Protein AF-A0A833HNW6-F1 (afdb_monomer_lite)

Organism: NCBI:txid1482731

Secondary structure (DSSP, 8-state):
--PPP----TT----------SB-TTSPBPPSSEEEEEEEPPP--SS----TTSEEEEEEE-

Radius of gyration: 15.27 Å; chains: 1; bounding box: 36×20×40 Å

Foldseek 3Di:
DDDDDDDADVPGDDDDDDDDPCADPVRDRDDWDKDKDKFADDDPDPDDDDRPPRIDIDIDTD

Sequence (62 aa):
MALQYKEIEAGAEMAWSDTWDKTDKEGNIVKEGKYQAEISIIIMNTGEVDTEDFNTIIEFEL

Structure (mmCIF, N/CA/C/O backbone):
data_AF-A0A833HNW6-F1
#
_entry.id   AF-A0A833HNW6-F1
#
loop_
_atom_site.group_PDB
_atom_site.id
_atom_site.type_symbol
_atom_site.label_atom_id
_atom_site.label_alt_id
_atom_site.label_comp_id
_atom_site.label_asym_id
_atom_site.label_entity_id
_atom_site.label_seq_id
_atom_site.pdbx_PDB_ins_code
_atom_site.Cartn_x
_atom_site.Cartn_y
_atom_site.Cartn_z
_atom_site.occupancy
_atom_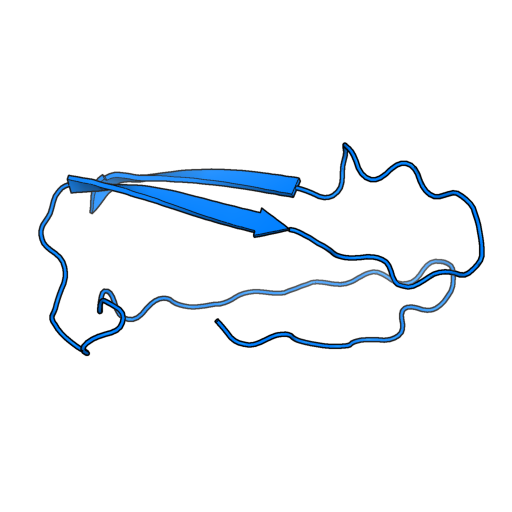site.B_iso_or_equiv
_atom_site.auth_seq_id
_atom_site.auth_comp_id
_atom_site.auth_asym_id
_atom_site.auth_atom_id
_atom_site.pdbx_PDB_model_num
ATOM 1 N N . MET A 1 1 ? 5.569 -5.245 8.257 1.00 59.62 1 MET A N 1
ATOM 2 C CA . MET A 1 1 ? 6.269 -4.707 7.070 1.00 59.62 1 MET A CA 1
ATOM 3 C C . MET A 1 1 ? 7.241 -5.762 6.589 1.00 59.62 1 MET A C 1
ATOM 5 O O . MET A 1 1 ? 8.180 -6.069 7.314 1.00 59.62 1 MET A O 1
ATOM 9 N N . ALA A 1 2 ? 6.989 -6.340 5.422 1.00 66.69 2 ALA A N 1
ATOM 10 C CA . ALA A 1 2 ? 7.941 -7.204 4.739 1.00 66.69 2 ALA A CA 1
ATOM 11 C C . ALA A 1 2 ? 8.377 -6.481 3.461 1.00 66.69 2 ALA A C 1
ATOM 13 O O . ALA A 1 2 ? 7.526 -6.057 2.685 1.00 66.69 2 ALA A O 1
ATOM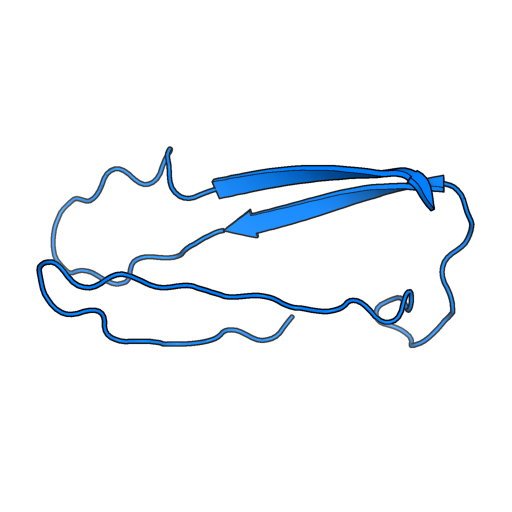 14 N N . LEU A 1 3 ? 9.684 -6.296 3.272 1.00 71.06 3 LEU A N 1
ATOM 15 C CA . LEU A 1 3 ? 10.226 -5.776 2.018 1.00 71.06 3 LEU A CA 1
ATOM 16 C C . LEU A 1 3 ? 10.314 -6.935 1.025 1.00 71.06 3 LEU A C 1
ATOM 18 O O . LEU A 1 3 ? 10.929 -7.956 1.332 1.00 71.06 3 LEU A O 1
ATOM 22 N N . GLN A 1 4 ? 9.694 -6.774 -0.142 1.00 76.38 4 GLN A N 1
ATOM 23 C CA . GLN A 1 4 ? 9.790 -7.728 -1.242 1.00 76.38 4 GLN A CA 1
ATOM 24 C C . GLN A 1 4 ? 10.731 -7.164 -2.302 1.00 76.38 4 GLN A C 1
ATOM 26 O O . GLN A 1 4 ? 10.514 -6.065 -2.807 1.00 76.38 4 GLN A O 1
ATOM 31 N N . TYR A 1 5 ? 11.775 -7.920 -2.634 1.00 79.19 5 TYR A N 1
ATOM 32 C CA . TYR A 1 5 ? 12.744 -7.550 -3.662 1.00 79.19 5 TYR A CA 1
ATOM 33 C C . TYR A 1 5 ? 12.447 -8.317 -4.942 1.00 79.19 5 TYR A C 1
ATOM 35 O O . TYR A 1 5 ? 12.320 -9.543 -4.918 1.00 79.19 5 TYR A O 1
ATOM 43 N N . LYS A 1 6 ? 12.348 -7.604 -6.062 1.00 79.19 6 LYS A N 1
ATOM 44 C CA . LYS A 1 6 ? 12.111 -8.207 -7.370 1.00 79.19 6 LYS A CA 1
ATOM 45 C C . LYS A 1 6 ? 12.868 -7.444 -8.450 1.00 79.19 6 LYS A C 1
ATOM 47 O O . LYS A 1 6 ? 12.824 -6.219 -8.486 1.00 79.19 6 LYS A O 1
ATOM 52 N N . GLU A 1 7 ? 13.534 -8.187 -9.323 1.00 84.00 7 GLU A N 1
ATOM 53 C CA . GLU A 1 7 ? 14.106 -7.664 -10.561 1.00 84.00 7 GLU A CA 1
ATOM 54 C C . GLU A 1 7 ? 13.018 -7.637 -11.642 1.00 84.00 7 GLU A C 1
ATOM 56 O O . GLU A 1 7 ? 12.246 -8.593 -11.783 1.00 84.00 7 GLU A O 1
ATOM 61 N N . ILE A 1 8 ? 12.908 -6.516 -12.354 1.00 82.56 8 ILE A N 1
ATOM 62 C CA . ILE A 1 8 ? 11.909 -6.304 -13.403 1.00 82.56 8 ILE A CA 1
ATOM 63 C C . ILE A 1 8 ? 12.656 -6.027 -14.704 1.00 82.56 8 ILE A C 1
ATOM 65 O O . ILE A 1 8 ? 13.386 -5.045 -14.813 1.00 82.56 8 ILE A O 1
ATOM 69 N N . GLU A 1 9 ? 12.455 -6.906 -15.681 1.00 86.19 9 GLU A N 1
ATOM 70 C CA . GLU A 1 9 ? 13.003 -6.764 -17.029 1.00 86.19 9 GLU A CA 1
ATOM 71 C C . GLU A 1 9 ? 12.336 -5.611 -17.792 1.00 86.19 9 GLU A C 1
ATOM 73 O O . GLU A 1 9 ? 11.195 -5.224 -17.522 1.00 86.19 9 GLU A O 1
ATOM 78 N N . ALA A 1 10 ? 13.022 -5.081 -18.804 1.00 83.00 10 ALA A N 1
ATOM 79 C CA . ALA A 1 10 ? 12.469 -4.023 -19.642 1.00 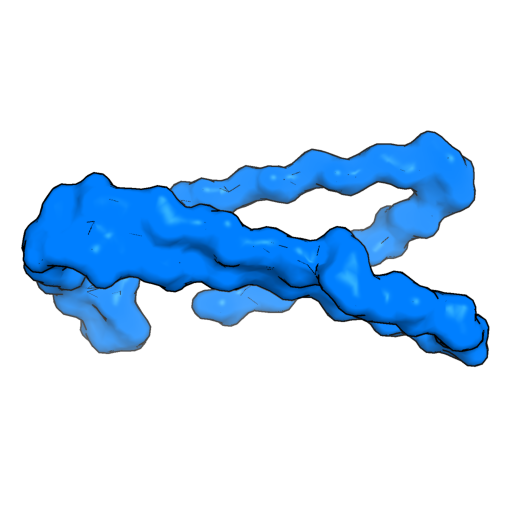83.00 10 ALA A CA 1
ATOM 80 C C . ALA A 1 10 ? 11.168 -4.475 -20.336 1.00 83.00 10 ALA A C 1
ATOM 82 O O . ALA A 1 10 ? 11.132 -5.494 -21.024 1.00 83.00 10 ALA A O 1
ATOM 83 N N . GLY A 1 11 ? 10.098 -3.692 -20.168 1.00 86.50 11 GLY A N 1
ATOM 84 C CA . GLY A 1 11 ? 8.772 -4.009 -20.708 1.00 86.50 11 GLY A CA 1
ATOM 85 C C . GLY A 1 11 ? 7.987 -5.055 -19.907 1.00 86.50 11 GLY A C 1
ATOM 86 O O . GLY A 1 11 ? 6.892 -5.422 -20.327 1.00 86.50 11 GLY A O 1
ATOM 87 N N . ALA A 1 12 ? 8.514 -5.533 -18.776 1.00 86.12 12 ALA A N 1
ATOM 88 C CA . ALA A 1 12 ? 7.776 -6.400 -17.868 1.00 86.12 12 ALA A CA 1
ATOM 89 C C . ALA A 1 12 ? 6.880 -5.593 -16.918 1.00 86.12 12 ALA A C 1
ATOM 91 O O . ALA A 1 12 ? 7.169 -4.453 -16.557 1.00 86.12 12 ALA A O 1
ATOM 92 N N . GLU A 1 13 ? 5.803 -6.233 -16.472 1.00 85.38 13 GLU A N 1
ATOM 93 C CA . GLU A 1 13 ? 4.870 -5.682 -15.496 1.00 85.38 13 GLU A CA 1
ATOM 94 C C . GLU A 1 13 ? 5.018 -6.399 -14.151 1.00 85.38 13 GLU A C 1
ATOM 96 O O . GLU A 1 13 ? 5.349 -7.589 -14.070 1.00 85.38 13 GLU A O 1
ATOM 101 N N . MET A 1 14 ? 4.741 -5.677 -13.067 1.00 84.62 14 MET A N 1
ATOM 102 C CA . MET A 1 14 ? 4.659 -6.245 -11.729 1.00 84.62 14 MET A CA 1
ATOM 103 C C . MET A 1 14 ? 3.268 -6.006 -11.153 1.00 84.62 14 MET A C 1
ATOM 105 O O . MET A 1 14 ? 2.814 -4.873 -11.057 1.00 84.62 14 MET A O 1
ATOM 109 N N . ALA A 1 15 ? 2.634 -7.089 -10.709 1.00 86.38 15 ALA A N 1
ATOM 110 C CA . ALA A 1 15 ? 1.442 -7.049 -9.877 1.00 86.38 15 ALA A CA 1
ATOM 111 C C . ALA A 1 15 ? 1.789 -7.571 -8.478 1.00 86.38 15 ALA A C 1
ATOM 113 O O . ALA A 1 15 ? 2.516 -8.560 -8.339 1.00 86.38 15 ALA A O 1
ATOM 114 N N . TRP A 1 16 ? 1.267 -6.908 -7.450 1.00 83.81 16 TRP A N 1
ATOM 115 C CA . TRP A 1 16 ? 1.419 -7.296 -6.052 1.00 83.81 16 TRP A CA 1
ATOM 116 C C . TRP A 1 16 ? 0.108 -7.052 -5.305 1.00 83.81 16 TRP A C 1
ATOM 118 O O . TRP A 1 16 ? -0.619 -6.106 -5.601 1.00 83.81 16 TRP A O 1
ATOM 128 N N . SER A 1 17 ? -0.186 -7.921 -4.344 1.00 87.50 17 SER A N 1
ATOM 129 C CA . SER A 1 17 ? -1.349 -7.825 -3.469 1.00 87.50 17 SER A CA 1
ATOM 130 C C . SER A 1 17 ? -0.988 -8.360 -2.094 1.00 87.50 17 SER A C 1
ATOM 132 O O . SER A 1 17 ? -0.264 -9.354 -2.002 1.00 87.50 17 SER A O 1
ATOM 134 N N . ASP A 1 18 ? -1.555 -7.768 -1.051 1.00 87.69 18 ASP A N 1
ATOM 135 C CA . ASP A 1 18 ? -1.403 -8.235 0.323 1.00 87.69 18 ASP A CA 1
ATOM 136 C C . ASP A 1 18 ? -2.734 -8.152 1.068 1.00 87.69 18 ASP A C 1
ATOM 138 O O . ASP A 1 18 ? -3.644 -7.421 0.672 1.00 87.69 18 ASP A O 1
ATOM 142 N N . THR A 1 19 ? -2.868 -8.949 2.123 1.00 90.69 19 THR A N 1
ATOM 143 C CA . THR A 1 19 ? -4.052 -8.975 2.983 1.00 90.69 19 THR A CA 1
ATOM 144 C C . THR A 1 19 ? -3.636 -8.654 4.403 1.00 90.69 19 THR A C 1
ATOM 146 O O . THR A 1 19 ? -2.891 -9.401 5.031 1.00 90.69 19 THR A O 1
ATOM 149 N N . TRP A 1 20 ? -4.168 -7.556 4.929 1.00 91.31 20 TRP A N 1
ATOM 150 C CA . TRP A 1 20 ? -3.990 -7.213 6.329 1.00 91.31 20 TRP A CA 1
ATOM 151 C C . TRP A 1 20 ? -4.975 -7.992 7.206 1.00 91.31 20 TRP A C 1
ATOM 153 O O . TRP A 1 20 ? -6.178 -8.023 6.947 1.00 91.31 20 TRP A O 1
ATOM 163 N N . ASP A 1 21 ? -4.465 -8.593 8.274 1.00 92.81 21 ASP A N 1
ATOM 164 C CA . ASP A 1 21 ? -5.223 -9.386 9.246 1.00 92.81 21 ASP A CA 1
ATOM 165 C C . ASP A 1 21 ? -5.958 -8.540 10.303 1.00 92.81 21 ASP A C 1
ATOM 167 O O . ASP A 1 21 ? -6.554 -9.092 11.228 1.00 92.81 21 ASP A O 1
ATOM 171 N N . LYS A 1 22 ? -5.952 -7.206 10.152 1.00 92.94 22 LYS A N 1
ATOM 172 C CA . LYS A 1 22 ? -6.542 -6.234 11.088 1.00 92.94 22 LYS A CA 1
ATOM 173 C C . LYS A 1 22 ? -5.876 -6.245 12.467 1.00 92.94 22 LYS A C 1
ATOM 175 O O . LYS A 1 22 ? -6.508 -5.864 13.453 1.00 92.94 22 LYS A O 1
ATOM 180 N N . THR A 1 23 ? -4.613 -6.662 12.550 1.00 94.25 23 THR A N 1
ATOM 181 C CA . THR A 1 23 ? -3.823 -6.568 13.780 1.00 94.25 23 THR A CA 1
ATOM 182 C C . THR A 1 23 ? -2.800 -5.439 13.720 1.00 94.25 23 THR A C 1
ATOM 184 O O . THR A 1 23 ? -2.291 -5.075 12.654 1.00 94.25 23 THR A O 1
ATOM 187 N N . ASP A 1 24 ? -2.518 -4.841 14.873 1.00 92.81 24 ASP A N 1
ATOM 188 C CA . ASP A 1 24 ? -1.405 -3.914 15.034 1.00 92.81 24 ASP A CA 1
ATOM 189 C C . ASP A 1 24 ? -0.062 -4.654 15.191 1.00 92.81 24 ASP A C 1
ATOM 191 O O . ASP A 1 24 ? 0.031 -5.880 15.153 1.00 92.81 24 ASP A O 1
ATOM 195 N N . LYS A 1 25 ? 1.021 -3.893 15.376 1.00 91.12 25 LYS A N 1
ATOM 196 C CA . LYS A 1 25 ? 2.378 -4.447 15.514 1.00 91.12 25 LYS A CA 1
ATOM 197 C C . LYS A 1 25 ? 2.575 -5.291 16.780 1.00 91.12 25 LYS A C 1
ATOM 199 O O . LYS A 1 25 ? 3.558 -6.025 16.849 1.00 91.12 25 LYS A O 1
ATOM 204 N N . GLU A 1 26 ? 1.696 -5.161 17.768 1.00 94.12 26 GLU A N 1
ATOM 205 C CA . GLU A 1 26 ? 1.718 -5.931 19.013 1.00 94.12 26 GLU A CA 1
ATOM 206 C C . GLU A 1 26 ? 0.824 -7.182 18.924 1.00 94.12 26 GLU A C 1
ATOM 208 O O . GLU A 1 26 ? 0.820 -8.001 19.842 1.00 94.12 26 GLU A O 1
ATOM 213 N N . GLY A 1 27 ? 0.107 -7.363 17.807 1.00 93.94 27 GLY A N 1
ATOM 214 C CA . GLY A 1 27 ? -0.809 -8.477 17.570 1.00 93.94 27 GLY A CA 1
ATOM 215 C C . GLY A 1 27 ? -2.220 -8.242 18.111 1.00 93.94 27 GLY A C 1
ATOM 216 O O . GLY A 1 27 ? -3.011 -9.186 18.168 1.00 93.94 27 GLY A O 1
ATOM 217 N N . ASN A 1 28 ? -2.566 -7.013 18.512 1.00 95.75 28 ASN A N 1
ATOM 218 C CA . ASN A 1 28 ? -3.920 -6.692 18.962 1.00 95.75 28 ASN A CA 1
ATOM 219 C C . ASN A 1 28 ? -4.823 -6.386 17.767 1.00 95.75 28 ASN A C 1
ATOM 221 O O . ASN A 1 28 ? -4.412 -5.709 16.827 1.00 95.75 28 ASN A O 1
ATOM 225 N N . ILE A 1 29 ? -6.084 -6.818 17.833 1.00 95.50 29 ILE A N 1
ATOM 226 C CA . ILE A 1 29 ? -7.096 -6.443 16.839 1.00 95.50 29 ILE A CA 1
ATOM 227 C C . ILE A 1 29 ? -7.360 -4.939 16.922 1.00 95.50 29 ILE A C 1
ATOM 229 O O . ILE A 1 29 ? -7.659 -4.403 17.995 1.00 95.50 29 ILE A O 1
ATOM 233 N N . VAL A 1 30 ? -7.270 -4.264 15.779 1.00 95.00 30 VAL A N 1
ATOM 234 C CA . VAL A 1 30 ? -7.553 -2.832 15.680 1.00 95.00 30 VAL A CA 1
ATOM 235 C C . VAL A 1 30 ? -9.055 -2.554 15.796 1.00 95.00 30 VAL A C 1
ATOM 237 O O . VAL A 1 30 ? -9.895 -3.417 15.546 1.00 95.00 30 VAL A O 1
ATOM 240 N N . LYS A 1 31 ? -9.410 -1.328 16.181 1.00 95.38 31 LYS A N 1
ATOM 241 C CA . LYS A 1 31 ? -10.812 -0.908 16.329 1.00 95.38 31 LYS A CA 1
ATOM 242 C C . LYS A 1 31 ? -11.411 -0.471 14.990 1.00 95.38 31 LYS A C 1
ATOM 244 O O . LYS A 1 31 ? -10.680 -0.195 14.047 1.00 95.38 31 LYS A O 1
ATOM 249 N N . GLU A 1 32 ? -12.729 -0.350 14.917 1.00 95.81 32 GLU A N 1
ATOM 250 C CA . GLU A 1 32 ? -13.384 0.333 13.794 1.00 95.81 32 GLU A CA 1
ATOM 251 C C . GLU A 1 32 ? -12.901 1.787 13.688 1.00 95.81 32 GLU A C 1
ATOM 253 O O . GLU A 1 32 ? -12.583 2.431 14.699 1.00 95.81 32 GLU A O 1
ATOM 258 N N . GLY A 1 33 ? -12.814 2.296 12.462 1.00 95.69 33 GLY A N 1
ATOM 259 C CA . GLY A 1 33 ? -12.331 3.649 12.206 1.00 95.69 33 G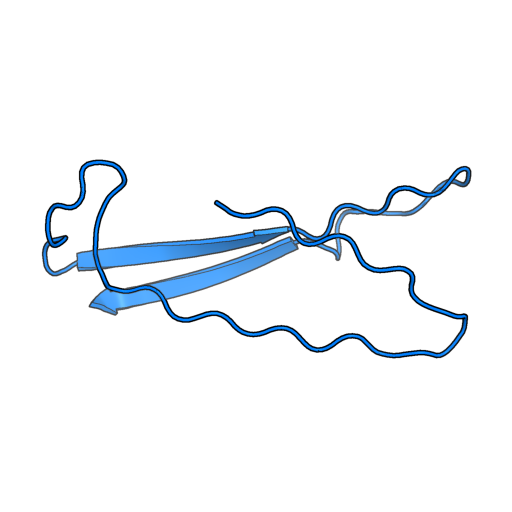LY A CA 1
ATOM 260 C C . GLY A 1 33 ? -11.712 3.842 10.828 1.00 95.69 33 GLY A C 1
ATOM 261 O O . GLY A 1 33 ? -11.748 2.964 9.970 1.00 95.69 33 GLY A O 1
ATOM 262 N N . LYS A 1 34 ? -11.131 5.027 10.625 1.00 97.00 34 LYS A N 1
ATOM 263 C CA . LYS A 1 34 ? -10.484 5.411 9.368 1.00 97.00 34 LYS A CA 1
ATOM 264 C C . LYS A 1 34 ? -9.022 4.993 9.358 1.00 97.00 34 LYS A C 1
ATOM 266 O O . LYS A 1 34 ? -8.281 5.312 10.288 1.00 97.00 34 LYS A O 1
ATOM 271 N N . TYR A 1 35 ? -8.620 4.345 8.276 1.00 95.38 35 TYR A N 1
ATOM 272 C CA . TYR A 1 35 ? -7.277 3.833 8.063 1.00 95.38 35 TYR A CA 1
ATOM 273 C C . TYR A 1 35 ? -6.714 4.318 6.732 1.00 95.38 35 TYR A C 1
ATOM 275 O O . TYR A 1 35 ? -7.444 4.558 5.770 1.00 95.38 35 TYR A O 1
ATOM 283 N N . GLN A 1 36 ? -5.389 4.429 6.698 1.00 95.12 36 GLN A N 1
ATOM 284 C CA . GLN A 1 36 ? -4.619 4.760 5.513 1.00 95.12 36 GLN A CA 1
ATOM 285 C C . GLN A 1 36 ? -3.616 3.633 5.263 1.00 95.12 36 GLN A C 1
ATOM 287 O O . GLN A 1 36 ? -2.767 3.359 6.113 1.00 95.12 36 GLN A O 1
ATOM 292 N N . ALA A 1 37 ? -3.713 2.983 4.107 1.00 92.19 37 ALA A N 1
ATOM 293 C CA . ALA A 1 37 ? -2.665 2.114 3.594 1.00 92.19 37 ALA A CA 1
ATOM 294 C C . ALA A 1 37 ? -1.805 2.911 2.612 1.00 92.19 37 ALA A C 1
ATOM 296 O O . ALA A 1 37 ? -2.307 3.445 1.625 1.00 92.19 37 ALA A O 1
ATOM 297 N N . GLU A 1 38 ? -0.510 2.987 2.891 1.00 92.50 38 GLU A N 1
ATOM 298 C CA . GLU A 1 38 ? 0.477 3.599 2.009 1.00 92.50 38 GLU A CA 1
ATOM 299 C C . GLU A 1 38 ? 1.314 2.498 1.362 1.00 92.50 38 GLU A C 1
ATOM 301 O O . GLU A 1 38 ? 1.830 1.608 2.044 1.00 92.50 38 GLU A O 1
ATOM 306 N N . ILE A 1 39 ? 1.423 2.550 0.039 1.00 89.56 39 ILE A N 1
ATOM 307 C CA . ILE A 1 39 ? 2.252 1.643 -0.749 1.00 89.56 39 ILE A CA 1
ATOM 308 C C . ILE A 1 39 ? 3.320 2.498 -1.418 1.00 89.56 39 ILE A C 1
ATOM 310 O O . ILE A 1 39 ? 2.995 3.440 -2.138 1.00 89.56 39 ILE A O 1
ATOM 314 N N . SER A 1 40 ? 4.586 2.151 -1.199 1.00 88.25 40 SER A N 1
ATOM 315 C CA . SER A 1 40 ? 5.733 2.841 -1.790 1.00 88.25 40 SER A CA 1
ATOM 316 C C . SER A 1 40 ? 6.618 1.833 -2.516 1.00 88.25 40 SER A C 1
ATOM 318 O O . SER A 1 40 ? 7.030 0.828 -1.930 1.00 88.25 40 SER A O 1
ATOM 320 N N . ILE A 1 41 ? 6.928 2.096 -3.784 1.00 86.56 41 ILE A N 1
ATOM 321 C CA . ILE A 1 41 ? 7.855 1.288 -4.580 1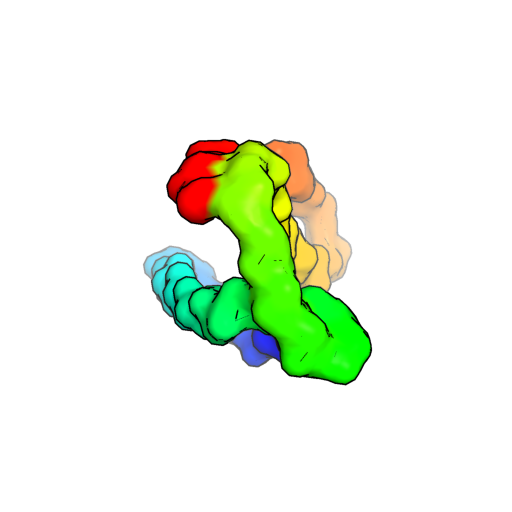.00 86.56 41 ILE A CA 1
ATOM 322 C C . ILE A 1 41 ? 9.225 1.965 -4.551 1.00 86.56 41 ILE A C 1
ATOM 324 O O . ILE A 1 41 ? 9.399 3.077 -5.038 1.00 86.56 41 ILE A O 1
ATOM 328 N N . ILE A 1 42 ? 10.213 1.277 -3.978 1.00 83.12 42 ILE A N 1
ATOM 329 C CA . ILE A 1 42 ? 11.596 1.759 -3.930 1.00 83.12 42 ILE A CA 1
ATOM 330 C C . ILE A 1 42 ? 12.354 1.167 -5.114 1.00 83.12 42 ILE A C 1
ATOM 332 O O . ILE A 1 42 ? 12.515 -0.051 -5.211 1.00 83.12 42 ILE A O 1
ATOM 336 N N . ILE A 1 43 ? 12.852 2.030 -5.997 1.00 81.69 43 ILE A N 1
ATOM 337 C CA . ILE A 1 43 ? 13.669 1.624 -7.140 1.00 81.69 43 ILE A CA 1
ATOM 338 C C . ILE A 1 43 ? 15.142 1.719 -6.755 1.00 81.69 43 ILE A C 1
ATOM 340 O O . ILE A 1 43 ? 15.661 2.791 -6.460 1.00 81.69 43 ILE A O 1
ATOM 344 N N . MET A 1 44 ? 15.830 0.582 -6.787 1.00 77.88 44 MET A N 1
ATOM 345 C CA . MET A 1 44 ? 17.276 0.504 -6.584 1.00 77.88 44 MET A CA 1
ATOM 346 C C . MET A 1 44 ? 17.972 0.455 -7.950 1.00 77.88 44 MET A C 1
ATOM 348 O O . MET A 1 44 ? 18.430 -0.599 -8.381 1.00 77.88 44 MET A O 1
ATOM 352 N N . ASN A 1 45 ? 17.994 1.583 -8.664 1.00 71.19 45 ASN A N 1
ATOM 353 C CA . ASN A 1 45 ? 18.700 1.734 -9.943 1.00 71.19 45 ASN A CA 1
ATOM 354 C C . ASN A 1 45 ? 19.909 2.672 -9.769 1.00 71.19 45 ASN A C 1
ATOM 356 O O . ASN A 1 45 ? 19.928 3.521 -8.883 1.00 71.19 45 ASN A O 1
ATOM 360 N N . THR A 1 46 ? 20.931 2.510 -10.608 1.00 63.66 46 THR A N 1
ATOM 361 C CA . THR A 1 46 ? 22.115 3.378 -10.677 1.00 63.66 46 THR A CA 1
ATOM 362 C C . THR A 1 46 ? 21.897 4.680 -11.467 1.00 63.66 46 THR A C 1
ATOM 364 O O . THR A 1 46 ? 22.792 5.521 -11.473 1.00 63.66 46 THR A O 1
ATOM 367 N N . GLY A 1 47 ? 20.765 4.847 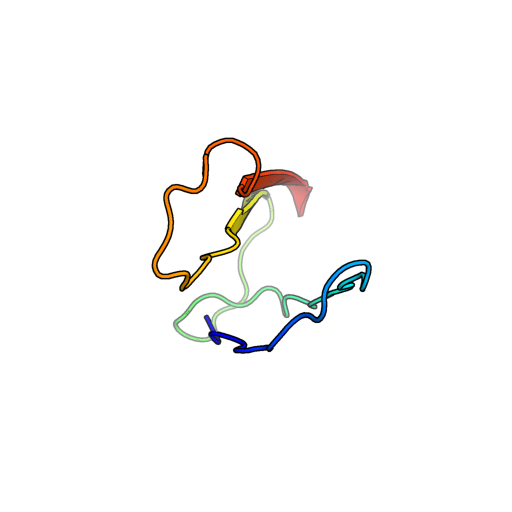-12.164 1.00 68.88 47 GLY A N 1
ATOM 368 C CA . GLY A 1 47 ? 20.390 6.067 -12.899 1.00 68.88 47 GLY A CA 1
ATOM 369 C C . GLY A 1 47 ? 19.398 6.973 -12.155 1.00 68.88 47 GLY A C 1
ATOM 370 O O . GLY A 1 47 ? 18.819 6.567 -11.150 1.00 68.88 47 GLY A O 1
ATOM 371 N N . GLU A 1 48 ? 19.184 8.192 -12.662 1.00 66.62 48 GLU A N 1
ATOM 372 C CA . GLU A 1 48 ? 18.129 9.086 -12.162 1.00 66.62 48 GLU A CA 1
ATOM 373 C C . GLU A 1 48 ? 16.751 8.532 -12.537 1.00 66.62 48 GLU A C 1
ATOM 375 O O . GLU A 1 48 ? 16.468 8.265 -13.707 1.00 66.62 48 GLU A O 1
ATOM 380 N N . VAL A 1 49 ? 15.898 8.351 -11.532 1.00 72.38 49 VAL A N 1
ATOM 381 C CA . VAL A 1 49 ? 14.501 7.956 -11.696 1.00 72.38 49 VAL A CA 1
ATOM 382 C C . VAL A 1 49 ? 13.661 8.945 -10.907 1.00 72.38 49 VAL A C 1
ATOM 384 O O . VAL A 1 49 ? 13.940 9.186 -9.732 1.00 72.38 49 VAL A O 1
ATOM 387 N N . ASP A 1 50 ? 12.655 9.524 -11.558 1.00 70.75 50 ASP A N 1
ATOM 388 C CA . ASP A 1 50 ? 11.650 10.323 -10.870 1.00 70.75 50 ASP A CA 1
ATOM 389 C C . ASP A 1 50 ? 10.782 9.387 -10.025 1.00 70.75 50 ASP A C 1
ATOM 391 O O . ASP A 1 50 ? 10.200 8.437 -10.545 1.00 70.75 50 ASP A O 1
ATOM 395 N N . THR A 1 51 ? 10.779 9.594 -8.711 1.00 71.06 51 THR A N 1
ATOM 396 C CA . THR A 1 51 ? 10.145 8.671 -7.757 1.00 71.06 51 THR A CA 1
ATOM 397 C C . THR A 1 51 ? 8.759 9.128 -7.309 1.00 71.06 51 THR A C 1
ATOM 399 O O . THR A 1 51 ? 8.087 8.384 -6.595 1.00 71.06 51 THR A O 1
ATOM 402 N N . GLU A 1 52 ? 8.313 10.314 -7.740 1.00 73.50 52 GLU A N 1
ATOM 403 C CA . GLU A 1 52 ? 7.059 10.934 -7.284 1.00 73.50 52 GLU A CA 1
ATOM 404 C C . GLU A 1 52 ? 5.802 10.144 -7.686 1.00 73.50 52 GLU A C 1
ATOM 406 O O . GLU A 1 52 ? 4.781 10.242 -7.015 1.00 73.50 52 GLU A O 1
ATOM 411 N N . ASP A 1 53 ? 5.881 9.307 -8.725 1.00 75.00 53 ASP A N 1
ATOM 412 C CA . ASP A 1 53 ? 4.757 8.484 -9.198 1.00 75.00 53 ASP A CA 1
ATOM 413 C C . ASP A 1 53 ? 4.729 7.063 -8.594 1.00 75.00 53 ASP A C 1
ATOM 415 O O . ASP A 1 53 ? 3.878 6.240 -8.941 1.00 75.00 53 ASP A O 1
ATOM 419 N N . PHE A 1 54 ? 5.658 6.736 -7.688 1.00 85.56 54 PHE A N 1
ATOM 420 C CA . PHE A 1 54 ? 5.823 5.380 -7.140 1.00 85.56 54 PHE A CA 1
ATOM 421 C C . PHE A 1 54 ? 5.210 5.183 -5.751 1.00 85.56 54 PHE A C 1
ATOM 423 O O . PHE A 1 54 ? 5.411 4.139 -5.119 1.00 85.56 54 PHE A O 1
ATOM 430 N N . ASN A 1 55 ? 4.439 6.158 -5.276 1.00 88.31 55 ASN A N 1
ATOM 431 C CA . ASN A 1 55 ? 3.648 6.060 -4.058 1.00 88.31 55 ASN A CA 1
ATOM 432 C C . ASN A 1 55 ? 2.149 6.120 -4.361 1.00 88.31 55 ASN A C 1
ATOM 434 O O . ASN A 1 55 ? 1.677 6.874 -5.207 1.00 88.31 55 ASN A O 1
ATOM 438 N N . THR A 1 56 ? 1.373 5.344 -3.614 1.00 90.94 56 THR A N 1
ATOM 439 C CA . THR A 1 56 ? -0.084 5.453 -3.617 1.00 90.94 56 THR A CA 1
ATOM 440 C C . THR A 1 56 ? -0.630 5.334 -2.204 1.00 90.94 56 THR A C 1
ATOM 442 O O . THR A 1 56 ? -0.075 4.631 -1.354 1.00 90.94 56 THR A O 1
ATOM 445 N N . ILE A 1 57 ? -1.716 6.059 -1.955 1.00 93.06 57 ILE A N 1
ATOM 446 C CA . ILE A 1 57 ? -2.424 6.076 -0.683 1.00 93.06 57 ILE A CA 1
ATOM 447 C C . ILE A 1 57 ? -3.840 5.569 -0.921 1.00 93.06 57 ILE A C 1
ATOM 449 O O . ILE A 1 57 ? -4.551 6.051 -1.802 1.00 93.06 57 ILE A O 1
ATOM 453 N N . ILE A 1 58 ? -4.248 4.610 -0.097 1.00 93.81 58 ILE A N 1
ATOM 454 C CA . ILE A 1 58 ? -5.597 4.060 -0.069 1.00 93.81 58 ILE A CA 1
ATOM 455 C C . ILE A 1 58 ? -6.195 4.387 1.294 1.00 93.81 58 ILE A C 1
ATOM 457 O O . ILE A 1 58 ? -5.729 3.899 2.324 1.00 93.81 58 ILE A O 1
ATOM 461 N N . GLU A 1 59 ? -7.242 5.202 1.295 1.00 96.25 59 GLU A N 1
ATOM 462 C CA . GLU A 1 59 ? -8.028 5.499 2.489 1.00 96.25 59 GLU A CA 1
ATOM 463 C C . GLU A 1 59 ? -9.256 4.589 2.536 1.00 96.25 59 GLU A C 1
ATOM 465 O O . GLU A 1 59 ? -9.959 4.418 1.537 1.00 96.25 59 GLU A O 1
ATOM 470 N N . PHE A 1 60 ? -9.522 3.995 3.697 1.00 93.56 60 PHE A N 1
ATOM 471 C CA . PHE A 1 60 ? -10.671 3.118 3.899 1.00 93.56 60 PHE A CA 1
ATOM 472 C C . PHE A 1 60 ? -11.180 3.180 5.340 1.00 93.56 60 PHE A C 1
ATOM 474 O O . PHE A 1 60 ? -10.498 3.655 6.249 1.00 93.56 60 PHE A O 1
ATOM 481 N N . GLU A 1 61 ? -12.404 2.705 5.543 1.00 94.00 61 GLU A N 1
ATOM 482 C CA . GLU A 1 61 ? -13.041 2.597 6.853 1.00 94.00 61 GLU A CA 1
ATOM 483 C C . GLU A 1 61 ? -13.279 1.121 7.167 1.00 94.00 61 GLU A C 1
ATOM 485 O O . GLU A 1 61 ? -13.669 0.348 6.285 1.00 94.00 61 GLU A O 1
ATOM 490 N N . LEU A 1 62 ? -12.963 0.737 8.403 1.00 90.31 62 LEU A N 1
ATOM 491 C CA . LEU A 1 62 ? -13.160 -0.608 8.935 1.00 90.31 62 LEU A CA 1
ATOM 492 C C . LEU A 1 62 ? -14.394 -0.658 9.827 1.00 90.31 62 LEU A C 1
ATOM 494 O O . LEU A 1 62 ? -14.486 0.236 10.700 1.00 90.31 62 LEU A O 1
#

pLDDT: mean 85.5, std 9.53, range [59.62, 97.0]